Protein AF-A0A378FL74-F1 (afdb_monomer)

Nearest PDB structures (foldseek):
  7jz2-assembly1_E  TM=9.301E-01  e=4.042E-13  Escherichia coli K-12
  6lum-assembly1_J  TM=9.439E-01  e=8.798E-10  Mycolicibacterium smegmatis MC2 51
  7d6x-assembly1_A  TM=9.653E-01  e=1.204E-06  Mycolicibacterium smegmatis
  6awf-assembly1_A  TM=9.468E-01  e=1.677E-06  Escherichia coli
  5vpn-assembly2_E  TM=9.500E-01  e=1.705E-05  Escherichia coli K-12

InterPro domains:
  IPR003952 Fumarate reductase/succinate dehydrogenase, FAD-binding site [PS00504] (24-33)
  IPR003953 FAD-dependent oxidoreductase 2, FAD-binding domain [PF00890] (1-109)
  IPR030664 FAD-dependent oxidoreductase SdhA/FrdA/AprA [PTHR11632] (1-109)
  IPR036188 FAD/NAD(P)-binding domain superfamily [G3DSA:3.50.50.60] (1-116)
  IPR036188 FAD/NAD(P)-binding domain superfamily [SSF51905] (2-102)

Secondary structure (DSSP, 8-state):
-HHHHHHHHTT-------SS-GGGSGGGG--S-EEE---SSS---HHHHHHHHHHHTTT-S-HHHHHHHHHHHHHHHHHHHHTT--B-B-TTSSBPEEE-TT-SS-EEE-BS------

Mean predicted aligned error: 6.0 Å

Foldseek 3Di:
DVVCVVCVVVVHDDDDDDPDDPCPPCVVVDFQAAWAFPCPVHHGDLVLQLVLVCVVVVVPDDSVVSSVCRVCVNVVVVVVVVVPQAWDADPVRDFDFADGDPRPPITGIGGDDDPPDD

Sequence (118 aa):
MRAALQISQSGQTCALLSKVFPTRSHTVSAQGGITVALGNSHEDNWEWHMYDTVKGSDYIGDQDAIEYMCKTGPEAILELEHMGLPFSRLDDGRIYQRPFGGSRRTSAANSGAYRGGG

Organism: Klebsiella pneumoniae (NCBI:txid573)

Solvent-accessible surface area (backbone atoms only — not comparable to full-atom values): 7265 Å² total; per-residue (Å²): 115,67,69,56,52,54,42,45,71,72,74,43,90,72,88,87,86,69,99,60,59,81,89,70,40,75,76,72,75,67,80,83,50,50,76,37,43,70,40,74,82,50,90,44,44,33,68,58,43,30,50,49,48,39,58,73,47,73,65,74,54,63,61,70,62,42,44,52,50,33,65,46,37,44,60,54,50,54,51,42,40,73,75,65,49,63,56,39,60,44,99,87,68,47,66,33,56,43,88,44,92,84,45,91,67,38,22,14,39,36,62,71,93,74,82,74,87,128

Radius of gyration: 16.11 Å; Cα contacts (8 Å, |Δi|>4): 126; chains: 1; bounding box: 36×39×48 Å

pLDDT: mean 86.77, std 13.59, range [29.95, 96.88]

Structure (mmCIF, N/CA/C/O backbone):
data_AF-A0A378FL74-F1
#
_entry.id   AF-A0A378FL74-F1
#
loop_
_atom_site.group_PDB
_atom_site.id
_atom_site.type_symbol
_atom_site.label_atom_id
_atom_site.label_alt_id
_atom_site.label_comp_id
_atom_site.label_asym_id
_atom_site.label_entity_id
_atom_site.label_seq_id
_atom_site.pdbx_PDB_ins_code
_atom_site.Cartn_x
_atom_site.Cartn_y
_atom_site.Cartn_z
_atom_site.occupancy
_atom_site.B_iso_or_equiv
_atom_site.auth_seq_id
_atom_site.auth_comp_id
_atom_site.auth_asym_id
_atom_site.auth_atom_id
_atom_site.pdbx_PDB_model_num
ATOM 1 N N . MET A 1 1 ? -11.902 0.914 6.570 1.00 91.12 1 MET A N 1
ATOM 2 C CA . MET A 1 1 ? -12.057 0.419 7.964 1.00 91.12 1 MET A CA 1
ATOM 3 C C . MET A 1 1 ? -10.744 -0.023 8.613 1.00 91.12 1 MET A C 1
ATOM 5 O O . MET A 1 1 ? -10.736 -0.258 9.811 1.00 91.12 1 MET A O 1
ATOM 9 N N . ARG A 1 2 ? -9.628 -0.063 7.868 1.00 92.88 2 ARG A N 1
ATOM 10 C CA . ARG A 1 2 ? -8.304 -0.496 8.338 1.00 92.88 2 ARG A CA 1
ATOM 11 C C . ARG A 1 2 ? -7.806 0.203 9.617 1.00 92.88 2 ARG A C 1
ATOM 13 O O . ARG A 1 2 ? -7.367 -0.474 10.532 1.00 92.88 2 ARG A O 1
ATOM 20 N N . ALA A 1 3 ? -7.944 1.526 9.716 1.00 93.38 3 ALA A N 1
ATOM 21 C CA . ALA A 1 3 ? -7.486 2.275 10.893 1.00 93.38 3 ALA A CA 1
ATOM 22 C C . ALA A 1 3 ? -8.200 1.861 12.196 1.00 93.38 3 ALA A C 1
ATOM 24 O O . ALA A 1 3 ? -7.552 1.673 13.218 1.00 93.38 3 ALA A O 1
ATOM 25 N N . ALA A 1 4 ? -9.521 1.654 12.154 1.00 94.31 4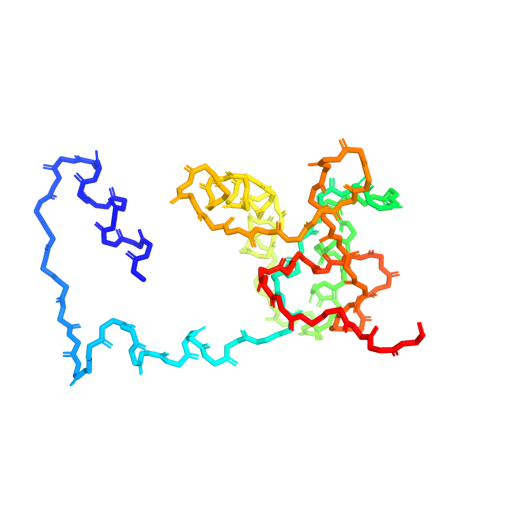 ALA A N 1
ATOM 26 C CA . ALA A 1 4 ? -10.287 1.218 13.324 1.00 94.31 4 ALA A CA 1
ATOM 27 C C . ALA A 1 4 ? -9.877 -0.189 13.795 1.00 94.31 4 ALA A C 1
ATOM 29 O O . ALA A 1 4 ? -9.830 -0.440 14.997 1.00 94.31 4 ALA A O 1
ATOM 30 N N . LEU A 1 5 ? -9.527 -1.080 12.858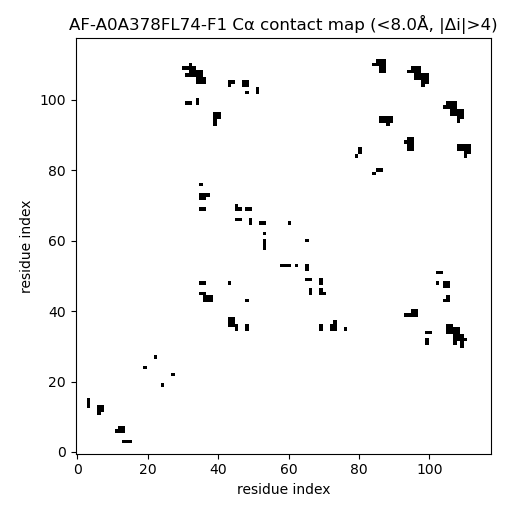 1.00 93.12 5 LEU A N 1
ATOM 31 C CA . LEU A 1 5 ? -8.982 -2.399 13.184 1.00 93.12 5 LEU A CA 1
ATOM 32 C C . LEU A 1 5 ? -7.652 -2.275 13.938 1.00 93.12 5 LEU A C 1
ATOM 34 O O . LEU A 1 5 ? -7.505 -2.890 14.989 1.00 93.12 5 LEU A O 1
ATOM 38 N N . GLN A 1 6 ? -6.733 -1.432 13.455 1.00 93.62 6 GLN A N 1
ATOM 39 C CA . GLN A 1 6 ? -5.437 -1.219 14.105 1.00 93.62 6 GLN A CA 1
ATOM 40 C C . GLN A 1 6 ? -5.582 -0.629 15.517 1.00 93.62 6 GLN A C 1
ATOM 42 O O . GLN A 1 6 ? -4.891 -1.054 16.439 1.00 93.62 6 GLN A O 1
ATOM 47 N N . ILE A 1 7 ? -6.503 0.324 15.707 1.00 95.31 7 ILE A N 1
ATOM 48 C CA . ILE A 1 7 ? -6.801 0.903 17.030 1.00 95.31 7 ILE A CA 1
ATOM 49 C C . ILE A 1 7 ? -7.356 -0.172 17.974 1.00 95.31 7 ILE A C 1
ATOM 51 O O . ILE A 1 7 ? -6.942 -0.264 19.125 1.00 95.31 7 ILE A O 1
ATOM 55 N N . SER A 1 8 ? -8.255 -1.029 17.486 1.00 94.94 8 SER A N 1
ATOM 56 C CA . SER A 1 8 ? -8.776 -2.132 18.295 1.00 94.94 8 SER A CA 1
ATOM 57 C C . SER A 1 8 ? -7.691 -3.156 18.652 1.00 94.94 8 SER A C 1
ATOM 59 O O . SER A 1 8 ? -7.696 -3.679 19.764 1.00 94.94 8 SER A O 1
ATOM 61 N N . GLN A 1 9 ? -6.758 -3.446 17.739 1.00 92.81 9 GLN A N 1
ATOM 62 C CA . GLN A 1 9 ? -5.635 -4.362 17.975 1.00 92.81 9 GLN A CA 1
ATOM 63 C C . GLN A 1 9 ? -4.603 -3.798 18.959 1.00 92.81 9 GLN A C 1
ATOM 65 O O . GLN A 1 9 ? -3.951 -4.569 19.657 1.00 92.81 9 GLN A O 1
ATOM 70 N N . SER A 1 10 ? -4.484 -2.470 19.073 1.00 95.75 10 SER A N 1
ATOM 71 C CA . SER A 1 10 ? -3.630 -1.823 20.077 1.00 95.75 10 SER A CA 1
ATOM 72 C C . SER A 1 10 ? -4.251 -1.781 21.482 1.00 95.75 10 SER A C 1
ATOM 74 O O . SER A 1 10 ? -3.682 -1.174 22.388 1.00 95.75 10 SER A O 1
ATOM 76 N N . GLY A 1 11 ? -5.407 -2.428 21.682 1.00 95.75 11 GLY A N 1
ATOM 77 C CA . GLY A 1 11 ? -6.110 -2.500 22.966 1.00 95.75 11 GLY A CA 1
ATOM 78 C C . GLY A 1 11 ? -6.935 -1.256 23.300 1.00 95.75 11 GLY A C 1
ATOM 79 O O . GLY A 1 11 ? -7.430 -1.134 24.420 1.00 95.75 11 GLY A O 1
ATOM 80 N N . GLN A 1 12 ? -7.092 -0.330 22.352 1.00 96.38 12 GLN A N 1
ATOM 81 C CA . GLN A 1 12 ? -7.862 0.897 22.538 1.00 96.38 12 GLN A CA 1
ATOM 82 C C . GLN A 1 12 ? -9.298 0.739 22.033 1.00 96.38 12 GLN A C 1
ATOM 84 O O . GLN A 1 12 ? -9.588 -0.015 21.102 1.00 96.38 12 GLN A O 1
ATOM 89 N N . THR A 1 13 ? -10.223 1.485 22.634 1.00 95.25 13 THR A N 1
ATOM 90 C CA . THR A 1 13 ? -11.619 1.521 22.193 1.00 95.25 13 THR A CA 1
ATOM 91 C C . THR A 1 13 ? -11.784 2.488 21.019 1.00 95.25 13 THR A C 1
ATOM 93 O O . THR A 1 13 ? -11.287 3.612 21.036 1.00 95.25 13 THR A O 1
ATOM 96 N N . CYS A 1 14 ? -12.497 2.056 19.975 1.00 95.88 14 CYS A N 1
ATOM 97 C CA . CYS A 1 14 ? -12.732 2.847 18.768 1.00 95.88 14 CYS A CA 1
ATOM 98 C C . CYS A 1 14 ? -14.220 2.844 18.408 1.00 95.88 14 CYS A C 1
ATOM 100 O O . CYS A 1 14 ? -14.830 1.782 18.289 1.00 95.88 14 CYS A O 1
ATOM 102 N N . ALA A 1 15 ? -14.797 4.027 18.192 1.00 95.62 15 ALA A N 1
ATOM 103 C CA . ALA A 1 15 ? -16.125 4.169 17.607 1.00 95.62 15 ALA A CA 1
ATOM 104 C C . ALA A 1 15 ? -15.999 4.458 16.104 1.00 95.62 15 ALA A C 1
ATOM 106 O O . ALA A 1 15 ? -15.366 5.435 15.705 1.00 95.62 15 ALA A O 1
ATOM 107 N N . LEU A 1 16 ? -16.626 3.628 15.266 1.00 93.12 16 LEU A N 1
ATOM 108 C CA . LEU A 1 16 ? -16.668 3.810 13.814 1.00 93.12 16 LEU A CA 1
ATOM 109 C C . LEU A 1 16 ? -18.069 4.256 13.389 1.00 93.12 16 LEU A C 1
ATOM 111 O O . LEU A 1 16 ? -19.014 3.469 13.422 1.00 93.12 16 LEU A O 1
ATOM 115 N N . LEU A 1 17 ? -18.200 5.512 12.962 1.00 95.31 17 LEU A N 1
ATOM 116 C CA . LEU A 1 17 ? -19.463 6.072 12.483 1.00 95.31 17 LEU A CA 1
ATOM 117 C C . LEU A 1 17 ? -19.461 6.180 10.956 1.00 95.31 17 LEU A C 1
ATOM 119 O O . LEU A 1 17 ? -18.471 6.581 10.349 1.00 95.31 17 LEU A O 1
ATOM 123 N N . SER A 1 18 ? -20.582 5.835 10.323 1.00 94.31 18 SER A N 1
ATOM 124 C CA . SER A 1 18 ? -20.762 5.944 8.873 1.00 94.31 18 SER A CA 1
ATOM 125 C C . SER A 1 18 ? -22.218 6.249 8.532 1.00 94.31 18 SER A C 1
ATOM 127 O O . SER A 1 18 ? -23.137 5.756 9.184 1.00 94.31 18 SER A O 1
ATOM 129 N N . LYS A 1 19 ? -22.436 7.032 7.468 1.00 94.88 19 LYS A N 1
ATOM 130 C CA . LYS A 1 19 ? -23.772 7.333 6.920 1.00 94.88 19 LYS A CA 1
ATOM 131 C C . LYS A 1 19 ? -24.443 6.102 6.302 1.00 94.88 19 LYS A C 1
ATOM 133 O O . LYS A 1 19 ? -25.670 6.046 6.216 1.00 94.88 19 LYS A O 1
ATOM 138 N N . VAL A 1 20 ? -23.635 5.161 5.821 1.00 94.69 20 VAL A N 1
ATOM 139 C CA . VAL A 1 20 ? -24.062 3.949 5.115 1.00 94.69 20 VAL A CA 1
ATOM 140 C C . VAL A 1 20 ? -23.393 2.721 5.719 1.00 94.69 20 VAL A C 1
ATOM 142 O O . VAL A 1 20 ? -22.338 2.818 6.348 1.00 94.69 20 VAL A O 1
ATOM 145 N N . PHE A 1 21 ? -23.985 1.550 5.499 1.00 90.81 21 PHE A N 1
ATOM 146 C CA . PHE A 1 21 ? -23.379 0.295 5.927 1.00 90.81 21 PHE A CA 1
ATOM 147 C C . PHE A 1 21 ? -21.995 0.079 5.285 1.00 90.81 21 PHE A C 1
ATOM 149 O O . PHE A 1 21 ? -21.801 0.466 4.130 1.00 90.81 21 PHE A O 1
ATOM 156 N N . PRO A 1 22 ? -21.057 -0.581 5.995 1.00 86.88 22 PRO A N 1
ATOM 157 C CA . PRO A 1 22 ? -19.711 -0.890 5.503 1.00 86.88 22 PRO A CA 1
ATOM 158 C C . PRO A 1 22 ? -19.663 -1.421 4.063 1.00 86.88 22 PRO A C 1
ATOM 160 O O . PRO A 1 22 ? -18.881 -0.952 3.236 1.00 86.88 22 PRO A O 1
ATOM 163 N N . THR A 1 23 ? -20.563 -2.355 3.755 1.00 88.56 23 THR A N 1
ATOM 164 C CA . THR A 1 23 ? -20.691 -3.056 2.469 1.00 88.56 23 THR A CA 1
ATOM 165 C C . THR A 1 23 ? -21.290 -2.206 1.348 1.00 88.56 23 THR A C 1
ATOM 167 O O . THR A 1 23 ? -21.399 -2.669 0.220 1.00 88.56 23 THR A O 1
ATOM 170 N N . ARG A 1 24 ? -21.691 -0.963 1.634 1.00 89.38 24 ARG A N 1
ATOM 171 C CA . ARG A 1 24 ? -22.178 0.016 0.648 1.00 89.38 24 ARG A CA 1
ATOM 172 C C . ARG A 1 24 ? -21.244 1.214 0.497 1.00 89.38 24 ARG A C 1
ATOM 174 O O . ARG A 1 24 ? -21.625 2.222 -0.089 1.00 89.38 24 ARG A O 1
ATOM 181 N N . SER A 1 25 ? -20.039 1.135 1.053 1.00 89.25 25 SER A N 1
ATOM 182 C CA . SER A 1 25 ? -19.014 2.140 0.792 1.00 89.25 25 SER A CA 1
ATOM 183 C C . SER A 1 25 ? -18.478 2.001 -0.637 1.00 89.25 25 SER A C 1
ATOM 185 O O . SER A 1 25 ? -18.436 0.904 -1.194 1.00 89.25 25 SER A O 1
ATOM 187 N N . HIS A 1 26 ? -18.030 3.109 -1.230 1.00 90.00 26 HIS A N 1
ATOM 188 C CA . HIS A 1 26 ? -17.529 3.141 -2.612 1.00 90.00 26 HIS A CA 1
ATOM 189 C C . HIS A 1 26 ? -16.342 2.202 -2.87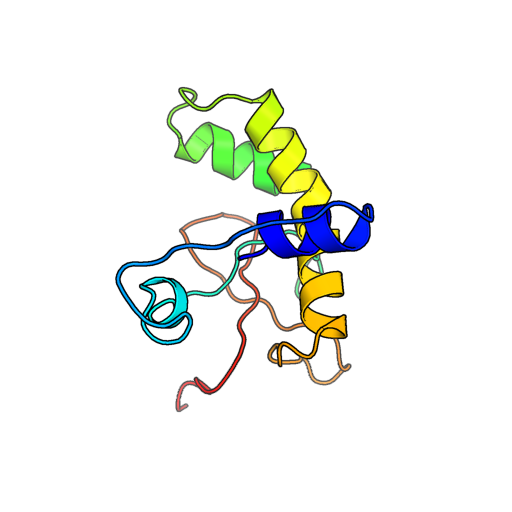4 1.00 90.00 26 HIS A C 1
ATOM 191 O O . HIS A 1 26 ? -16.108 1.830 -4.019 1.00 90.00 26 HIS A O 1
ATOM 197 N N . THR A 1 27 ? -15.626 1.762 -1.832 1.00 85.62 27 THR A N 1
ATOM 198 C CA . THR A 1 27 ? -14.548 0.771 -1.971 1.00 85.62 27 THR A CA 1
ATOM 199 C C . THR A 1 27 ? -15.031 -0.561 -2.556 1.00 85.62 27 THR A C 1
ATOM 201 O O . THR A 1 27 ? -14.225 -1.272 -3.142 1.00 85.62 27 THR A O 1
ATOM 204 N N . VAL A 1 28 ? -16.323 -0.896 -2.426 1.00 86.12 28 VAL A N 1
ATOM 205 C CA . VAL A 1 28 ? -16.918 -2.113 -3.010 1.00 86.12 28 VAL A CA 1
ATOM 206 C C . VAL A 1 28 ? -17.006 -2.030 -4.535 1.00 86.12 28 VAL A C 1
ATOM 208 O O . VAL A 1 28 ? -17.014 -3.056 -5.206 1.00 86.12 28 VAL A O 1
ATOM 211 N N . SER A 1 29 ? -17.022 -0.824 -5.103 1.00 86.88 29 SER A N 1
ATOM 212 C CA . SER A 1 29 ? -17.065 -0.618 -6.553 1.00 86.88 29 SER A CA 1
ATOM 213 C C . SER A 1 29 ? -15.698 -0.774 -7.235 1.00 86.88 29 SER A C 1
ATOM 215 O O . SER A 1 29 ? -15.619 -0.658 -8.456 1.00 86.88 29 SER A O 1
ATOM 217 N N . ALA A 1 30 ? -14.610 -0.997 -6.489 1.00 85.38 30 ALA A N 1
ATOM 218 C CA . ALA A 1 30 ? -13.276 -1.142 -7.062 1.00 85.38 30 ALA A CA 1
ATOM 219 C C . ALA A 1 30 ? -13.135 -2.475 -7.824 1.00 85.38 30 ALA A C 1
ATOM 221 O O . ALA A 1 30 ? -13.294 -3.546 -7.248 1.00 85.38 30 ALA A O 1
ATOM 222 N N . GLN A 1 31 ? -12.802 -2.405 -9.119 1.00 83.38 31 GLN A N 1
ATOM 223 C CA . GLN A 1 31 ? -12.641 -3.576 -10.005 1.00 83.38 31 GLN A CA 1
ATOM 224 C C . GLN A 1 31 ? -11.249 -3.673 -10.658 1.00 83.38 31 GLN A C 1
ATOM 226 O O . GLN A 1 31 ? -10.915 -4.682 -11.280 1.00 83.38 31 GLN A O 1
ATOM 231 N N . GLY A 1 32 ? -10.449 -2.605 -10.564 1.00 78.62 32 GLY A N 1
ATOM 232 C CA . GLY A 1 32 ? -9.149 -2.488 -11.232 1.00 78.62 32 GLY A CA 1
ATOM 233 C C . GLY A 1 32 ? -8.046 -3.344 -10.612 1.00 78.62 32 GLY A C 1
ATOM 234 O O . GLY A 1 32 ? -7.204 -3.863 -11.347 1.00 78.62 32 GLY A O 1
ATOM 235 N N . GLY A 1 33 ? -8.111 -3.534 -9.293 1.00 87.38 33 GLY A N 1
ATOM 236 C CA . GLY A 1 33 ? -7.085 -4.190 -8.487 1.00 87.38 33 GLY A CA 1
ATOM 237 C C . GLY A 1 33 ? -6.331 -3.205 -7.601 1.00 87.38 33 GLY A C 1
ATOM 238 O O . GLY A 1 33 ? -6.600 -2.005 -7.614 1.00 87.38 33 GLY A O 1
ATOM 239 N N . ILE A 1 34 ? -5.391 -3.729 -6.820 1.00 91.19 34 ILE A N 1
ATOM 240 C CA . ILE A 1 34 ? -4.499 -2.952 -5.958 1.00 91.19 34 ILE A CA 1
ATOM 241 C C . ILE A 1 34 ? -3.094 -3.021 -6.560 1.00 91.19 34 ILE A C 1
ATOM 243 O O . ILE A 1 34 ? -2.504 -4.100 -6.607 1.00 91.19 34 ILE A O 1
ATOM 247 N N . THR A 1 35 ? -2.577 -1.894 -7.055 1.00 92.19 35 THR A N 1
ATOM 248 C CA . THR A 1 35 ? -1.223 -1.798 -7.628 1.00 92.19 35 THR A CA 1
ATOM 249 C C . THR A 1 35 ? -0.173 -1.971 -6.537 1.00 92.19 35 THR A C 1
ATOM 251 O O . THR A 1 35 ? -0.169 -1.227 -5.558 1.00 92.19 35 THR A O 1
ATOM 254 N N . VAL A 1 36 ? 0.698 -2.972 -6.682 1.00 92.00 36 VAL A N 1
ATOM 255 C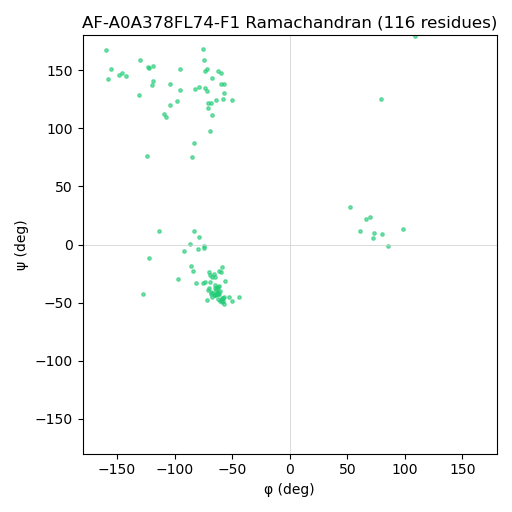 CA . VAL A 1 36 ? 1.699 -3.319 -5.667 1.00 92.00 36 VAL A CA 1
ATOM 256 C C . VAL A 1 36 ? 2.867 -4.090 -6.282 1.00 92.00 36 VAL A C 1
ATOM 258 O O . VAL A 1 36 ? 2.670 -4.941 -7.147 1.00 92.00 36 VAL A O 1
ATOM 261 N N . ALA A 1 37 ? 4.086 -3.828 -5.812 1.00 92.44 37 ALA A N 1
ATOM 262 C CA . ALA A 1 37 ? 5.289 -4.499 -6.293 1.00 92.44 37 ALA A CA 1
ATOM 263 C C . ALA A 1 37 ? 5.535 -5.838 -5.573 1.00 92.44 37 ALA A C 1
ATOM 265 O O . ALA A 1 37 ? 6.381 -5.922 -4.690 1.00 92.44 37 ALA A O 1
ATOM 266 N N . LEU A 1 38 ? 4.767 -6.882 -5.917 1.00 89.38 38 LEU A N 1
ATOM 267 C CA . LEU A 1 38 ? 4.971 -8.241 -5.373 1.00 89.38 38 LEU A CA 1
ATOM 268 C C . LEU A 1 38 ? 6.039 -9.050 -6.121 1.00 89.38 38 LEU A C 1
ATOM 270 O O . LEU A 1 38 ? 6.554 -10.018 -5.572 1.00 89.38 38 LEU A O 1
ATOM 274 N N . GLY A 1 39 ? 6.329 -8.707 -7.378 1.00 87.38 39 GLY A N 1
ATOM 275 C CA . GLY A 1 39 ? 7.315 -9.425 -8.189 1.00 87.38 39 GLY A CA 1
ATOM 276 C C . GLY A 1 39 ? 6.936 -10.874 -8.539 1.00 87.38 39 GLY A C 1
ATOM 277 O O . GLY A 1 39 ? 7.814 -11.690 -8.807 1.00 87.38 39 GLY A O 1
ATOM 278 N N . ASN A 1 40 ? 5.645 -11.234 -8.508 1.00 86.88 40 ASN A N 1
ATOM 279 C CA . ASN A 1 40 ? 5.209 -12.622 -8.717 1.00 86.88 40 ASN A CA 1
ATOM 280 C C . ASN A 1 40 ? 5.126 -13.015 -10.197 1.00 86.88 40 ASN A C 1
ATOM 282 O O . ASN A 1 40 ? 5.326 -14.180 -10.524 1.00 86.88 40 ASN A O 1
ATOM 286 N N . SER A 1 41 ? 4.777 -12.074 -11.081 1.00 80.25 41 SER A N 1
ATOM 287 C CA . SER A 1 41 ? 4.611 -12.332 -12.527 1.00 80.25 41 SER A CA 1
ATOM 288 C C . SER A 1 41 ? 5.854 -11.975 -13.349 1.00 80.25 41 SER A C 1
ATOM 290 O O . SER A 1 41 ? 6.127 -12.594 -14.373 1.00 80.25 41 SER A O 1
ATOM 292 N N . HIS A 1 42 ? 6.624 -10.999 -12.885 1.00 83.06 42 HIS A N 1
ATOM 293 C CA . HIS A 1 42 ? 7.888 -10.538 -13.452 1.00 83.06 42 HIS A CA 1
ATOM 294 C C . HIS A 1 42 ? 8.654 -9.802 -12.353 1.00 83.06 42 HIS A C 1
ATOM 296 O O . HIS A 1 42 ? 8.088 -9.499 -11.304 1.00 83.06 42 HIS A O 1
ATOM 302 N N . GLU A 1 43 ? 9.933 -9.521 -12.585 1.00 86.06 43 GLU A N 1
ATOM 303 C CA . GLU A 1 43 ? 10.750 -8.769 -11.635 1.00 86.06 43 GLU A CA 1
ATOM 304 C C . GLU A 1 43 ? 10.128 -7.392 -11.359 1.00 86.06 43 GLU A C 1
ATOM 306 O O . GLU A 1 43 ? 9.862 -6.621 -12.284 1.00 86.06 43 GLU A O 1
ATOM 311 N N . ASP A 1 44 ? 9.892 -7.087 -10.086 1.00 86.25 44 ASP A N 1
ATOM 312 C CA . ASP A 1 44 ? 9.310 -5.825 -9.645 1.00 86.25 44 ASP A CA 1
ATOM 313 C C . ASP A 1 44 ? 9.922 -5.420 -8.301 1.00 86.25 44 ASP A C 1
ATOM 315 O O . ASP A 1 44 ? 10.287 -6.273 -7.492 1.00 86.25 44 ASP A O 1
ATOM 319 N N . ASN A 1 45 ? 10.051 -4.116 -8.074 1.00 89.62 45 ASN A N 1
ATOM 320 C CA . ASN A 1 45 ? 10.666 -3.554 -6.875 1.00 89.62 45 ASN A CA 1
ATOM 321 C C . ASN A 1 45 ? 9.893 -2.299 -6.450 1.00 89.62 45 ASN A C 1
ATOM 323 O O . ASN A 1 45 ? 9.427 -1.523 -7.289 1.00 89.62 45 ASN A O 1
ATOM 327 N N . TRP A 1 46 ? 9.782 -2.078 -5.140 1.00 92.31 46 TRP A N 1
ATOM 328 C CA . TRP A 1 46 ? 9.141 -0.899 -4.564 1.00 92.31 46 TRP A CA 1
ATOM 329 C C . TRP A 1 46 ? 9.763 0.409 -5.077 1.00 92.31 46 TRP A C 1
ATOM 331 O O . TRP A 1 46 ? 9.039 1.385 -5.243 1.00 92.31 46 TRP A O 1
ATOM 341 N N . GLU A 1 47 ? 11.061 0.428 -5.399 1.00 93.38 47 GLU A N 1
ATOM 342 C CA . GLU A 1 47 ? 11.742 1.602 -5.970 1.00 93.38 47 GLU A CA 1
ATOM 343 C C . GLU A 1 47 ? 11.195 1.975 -7.353 1.00 93.38 47 GLU A C 1
ATOM 345 O O . GLU A 1 47 ? 11.018 3.152 -7.669 1.00 93.38 47 GLU A O 1
ATOM 350 N N . TRP A 1 48 ? 10.886 0.978 -8.188 1.00 92.44 48 TRP A N 1
ATOM 351 C CA . TRP A 1 48 ? 10.299 1.217 -9.508 1.00 92.44 48 TRP A CA 1
ATOM 352 C C . TRP A 1 48 ? 8.854 1.688 -9.390 1.00 92.44 48 TRP A C 1
ATOM 354 O O . TRP A 1 48 ? 8.455 2.610 -10.101 1.00 92.44 48 TRP A O 1
ATOM 364 N N . HIS A 1 49 ? 8.100 1.122 -8.447 1.00 93.81 49 HIS A N 1
ATOM 365 C CA . HIS A 1 49 ? 6.750 1.581 -8.135 1.00 93.81 49 HIS A CA 1
ATOM 366 C C . HIS A 1 49 ? 6.749 3.029 -7.620 1.00 93.81 49 HIS A C 1
ATOM 368 O O . HIS A 1 49 ? 5.935 3.845 -8.058 1.00 93.81 49 HIS A O 1
ATOM 374 N N . MET A 1 50 ? 7.701 3.372 -6.746 1.00 94.75 50 MET A N 1
ATOM 375 C CA . MET A 1 50 ? 7.901 4.731 -6.244 1.00 94.75 50 MET A CA 1
ATOM 376 C C . MET A 1 50 ? 8.225 5.687 -7.391 1.00 94.75 50 MET A C 1
ATOM 378 O O . MET A 1 50 ? 7.577 6.723 -7.509 1.00 94.75 50 MET A O 1
ATOM 382 N N . TYR A 1 51 ? 9.170 5.333 -8.267 1.00 93.31 51 TYR A N 1
ATOM 383 C CA . TYR A 1 51 ? 9.526 6.160 -9.420 1.00 93.31 51 TYR A CA 1
ATOM 384 C C . TYR A 1 51 ? 8.322 6.429 -10.335 1.00 93.31 51 TYR A C 1
ATOM 386 O O . TYR A 1 51 ? 8.060 7.585 -10.679 1.00 93.31 51 TYR A O 1
ATOM 394 N N . ASP A 1 52 ? 7.569 5.384 -10.699 1.00 92.69 52 ASP A N 1
ATOM 395 C CA . ASP A 1 52 ? 6.366 5.515 -11.529 1.00 92.69 52 ASP A CA 1
ATOM 396 C C . ASP A 1 52 ? 5.302 6.386 -10.834 1.00 92.69 52 ASP A C 1
ATOM 398 O O . ASP A 1 52 ? 4.642 7.186 -11.497 1.00 92.69 52 ASP A O 1
ATOM 402 N N . THR A 1 53 ? 5.180 6.303 -9.504 1.00 93.62 53 THR A N 1
ATOM 403 C CA . THR A 1 53 ? 4.226 7.103 -8.717 1.00 93.62 53 THR A CA 1
ATOM 404 C C . THR A 1 53 ? 4.635 8.573 -8.633 1.00 93.62 53 THR A C 1
ATOM 406 O O . THR A 1 53 ? 3.818 9.450 -8.909 1.00 93.62 53 THR A O 1
ATOM 409 N N . VAL A 1 54 ? 5.899 8.866 -8.310 1.00 95.25 54 VAL A N 1
ATOM 410 C CA . VAL A 1 54 ? 6.422 10.242 -8.240 1.00 95.25 54 VAL A CA 1
ATOM 411 C C . VAL A 1 54 ? 6.281 10.919 -9.599 1.00 95.25 54 VAL A C 1
ATOM 413 O O . VAL A 1 54 ? 5.735 12.019 -9.693 1.00 95.25 54 VAL A O 1
ATOM 416 N N . LYS A 1 55 ? 6.691 10.230 -10.668 1.00 93.94 55 LYS A N 1
ATOM 417 C CA . LYS A 1 55 ? 6.556 10.736 -12.032 1.00 93.94 55 LYS A CA 1
ATOM 418 C C . LYS A 1 55 ? 5.093 10.894 -12.450 1.00 93.94 55 LYS A C 1
ATOM 420 O O . LYS A 1 55 ? 4.756 11.896 -13.066 1.00 93.94 55 LYS A O 1
ATOM 425 N N . GLY A 1 56 ? 4.237 9.921 -12.137 1.00 92.44 56 GLY A N 1
ATOM 426 C CA . GLY A 1 56 ? 2.806 9.967 -12.450 1.00 92.44 56 GLY A CA 1
ATOM 427 C C . GLY A 1 56 ? 2.055 11.066 -11.695 1.00 92.44 56 GLY A C 1
ATOM 428 O O . GLY A 1 56 ? 1.044 11.558 -12.182 1.00 92.44 56 GLY A O 1
ATOM 429 N N . SER A 1 57 ? 2.572 11.478 -10.536 1.00 93.38 57 SER A N 1
ATOM 430 C CA . SER A 1 57 ? 2.087 12.630 -9.776 1.00 93.38 57 SER A CA 1
ATOM 431 C C . SER A 1 57 ? 2.655 13.969 -10.249 1.00 93.38 57 SER A C 1
ATOM 433 O O . SER A 1 57 ? 2.536 14.934 -9.512 1.00 93.38 57 SER A O 1
ATOM 435 N N . ASP A 1 58 ? 3.330 14.051 -11.401 1.00 94.81 58 ASP A N 1
ATOM 436 C CA . ASP A 1 58 ? 4.017 15.267 -11.865 1.00 94.81 58 ASP A CA 1
ATOM 437 C C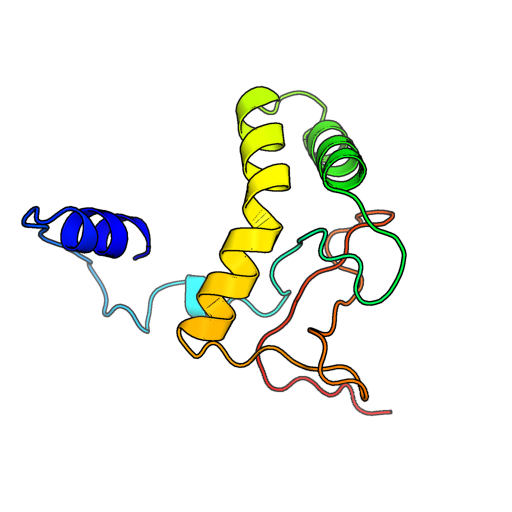 . ASP A 1 58 ? 4.988 15.868 -10.823 1.00 94.81 58 ASP A C 1
ATOM 439 O O . ASP A 1 58 ? 5.182 17.080 -10.756 1.00 94.81 58 ASP A O 1
ATOM 443 N N . TYR A 1 59 ? 5.617 15.018 -10.000 1.00 93.44 59 TYR A N 1
ATOM 444 C CA . TYR A 1 59 ? 6.545 15.400 -8.923 1.00 93.44 59 TYR A CA 1
ATOM 445 C C . TYR A 1 59 ? 5.949 16.292 -7.817 1.00 93.44 59 TYR A C 1
ATOM 447 O O . TYR A 1 59 ? 6.703 16.808 -6.991 1.00 93.44 59 TYR A O 1
ATOM 455 N N . ILE A 1 60 ? 4.622 16.463 -7.761 1.00 96.75 60 ILE A N 1
ATOM 456 C CA . ILE A 1 60 ? 3.957 17.253 -6.709 1.00 96.75 60 ILE A CA 1
ATOM 457 C C . ILE A 1 60 ? 3.535 16.414 -5.494 1.00 96.75 60 ILE A C 1
ATOM 459 O O . ILE A 1 60 ? 3.055 16.966 -4.504 1.00 96.75 60 ILE A O 1
ATOM 463 N N . GLY A 1 61 ? 3.690 15.089 -5.558 1.00 94.50 61 GLY A N 1
ATOM 464 C CA . GLY A 1 61 ? 3.435 14.197 -4.431 1.00 94.50 61 GLY A CA 1
ATOM 465 C C . GLY A 1 61 ? 4.515 14.276 -3.347 1.00 94.50 61 GLY A C 1
ATOM 466 O O . GLY A 1 61 ? 5.690 14.497 -3.635 1.00 94.50 61 GLY A O 1
ATOM 467 N N . ASP A 1 62 ? 4.114 14.047 -2.096 1.00 96.81 62 ASP A N 1
ATOM 468 C CA . ASP A 1 62 ? 5.040 13.873 -0.974 1.00 96.81 62 ASP A CA 1
ATOM 469 C C . ASP A 1 62 ? 5.826 12.565 -1.157 1.00 96.81 62 ASP A C 1
ATOM 471 O O . ASP A 1 62 ? 5.265 11.467 -1.105 1.00 96.81 62 ASP A O 1
ATOM 475 N N . GLN A 1 63 ? 7.125 12.691 -1.420 1.00 95.19 63 GLN A N 1
ATOM 476 C CA . GLN A 1 63 ? 7.978 11.555 -1.755 1.00 95.19 63 GLN A CA 1
ATOM 477 C C . GLN A 1 63 ? 8.195 10.619 -0.564 1.00 95.19 63 GLN A C 1
ATOM 479 O O . GLN A 1 63 ? 8.251 9.411 -0.783 1.00 95.19 63 GLN A O 1
ATOM 484 N N . ASP A 1 64 ? 8.216 11.135 0.668 1.00 96.88 64 ASP A N 1
ATOM 485 C CA . ASP A 1 64 ? 8.372 10.315 1.875 1.00 96.88 64 ASP A CA 1
ATOM 486 C C . ASP A 1 64 ? 7.118 9.452 2.082 1.00 96.88 64 ASP A C 1
ATOM 488 O O . ASP A 1 64 ? 7.191 8.255 2.381 1.00 96.88 64 ASP A O 1
ATOM 492 N N . ALA A 1 65 ? 5.939 10.036 1.842 1.00 96.19 65 ALA A N 1
ATOM 493 C CA . ALA A 1 65 ? 4.674 9.308 1.893 1.00 96.19 65 ALA A CA 1
ATOM 494 C C . ALA A 1 65 ? 4.564 8.256 0.775 1.00 96.19 65 ALA A C 1
ATOM 496 O O . ALA A 1 65 ? 4.104 7.135 1.020 1.00 96.19 65 ALA A O 1
ATOM 497 N N . ILE A 1 66 ? 4.995 8.591 -0.446 1.00 96.69 66 ILE A N 1
ATOM 498 C CA . ILE A 1 66 ? 5.000 7.660 -1.584 1.00 96.69 66 ILE A CA 1
ATOM 499 C C . ILE A 1 66 ? 5.971 6.502 -1.333 1.00 96.69 66 ILE A C 1
ATOM 501 O O . ILE A 1 66 ? 5.617 5.349 -1.586 1.00 96.69 66 ILE A O 1
ATOM 505 N N . GLU A 1 67 ? 7.169 6.783 -0.820 1.00 96.38 67 GLU A N 1
ATOM 506 C CA . GLU A 1 67 ? 8.159 5.771 -0.453 1.00 96.38 67 GLU A CA 1
ATOM 507 C C . GLU A 1 67 ? 7.577 4.794 0.569 1.00 96.38 67 GLU A C 1
ATOM 509 O O . GLU A 1 67 ? 7.592 3.578 0.351 1.00 96.38 67 GLU A O 1
ATOM 514 N N . TYR A 1 68 ? 7.004 5.323 1.655 1.00 96.62 68 TYR A N 1
ATOM 515 C CA . TYR A 1 68 ? 6.381 4.512 2.696 1.00 96.62 68 TYR A CA 1
ATOM 516 C C . TYR A 1 68 ? 5.262 3.630 2.131 1.00 96.62 68 TYR A C 1
ATOM 518 O O . TYR A 1 68 ? 5.227 2.426 2.397 1.00 96.62 68 TYR A O 1
ATOM 526 N N . MET A 1 69 ? 4.378 4.195 1.304 1.00 96.25 69 MET A N 1
ATOM 527 C CA . MET A 1 69 ? 3.297 3.457 0.647 1.00 96.25 69 MET A CA 1
ATOM 528 C C . MET A 1 69 ? 3.833 2.320 -0.235 1.00 96.25 69 MET A C 1
ATOM 530 O O . MET A 1 69 ? 3.332 1.197 -0.169 1.00 96.25 69 MET A O 1
ATOM 534 N N . CYS A 1 70 ? 4.855 2.584 -1.054 1.00 95.31 70 CYS A N 1
ATOM 535 C CA . CYS A 1 70 ? 5.405 1.592 -1.979 1.00 95.31 70 CYS A CA 1
ATOM 536 C C . CYS A 1 70 ? 6.151 0.467 -1.251 1.00 95.31 70 CYS A C 1
ATOM 538 O O . CYS A 1 70 ? 6.030 -0.690 -1.655 1.00 95.31 70 CYS A O 1
ATOM 540 N N . LYS A 1 71 ? 6.876 0.788 -0.170 1.00 94.94 71 LYS A N 1
ATOM 541 C CA . LYS A 1 71 ? 7.585 -0.191 0.670 1.00 94.94 71 LYS A CA 1
ATOM 542 C C . LYS A 1 71 ? 6.640 -1.090 1.462 1.00 94.94 71 LYS A C 1
ATOM 544 O O . LYS A 1 71 ? 6.874 -2.289 1.543 1.00 94.94 71 LYS A O 1
ATOM 549 N N . THR A 1 72 ? 5.581 -0.523 2.038 1.00 94.88 72 THR A N 1
ATOM 550 C CA . THR A 1 72 ? 4.640 -1.259 2.907 1.00 94.88 72 THR A CA 1
ATOM 551 C C . THR A 1 72 ? 3.530 -1.978 2.141 1.00 94.88 72 THR A C 1
ATOM 553 O O . THR A 1 72 ? 2.913 -2.906 2.663 1.00 94.88 72 THR A O 1
ATOM 556 N N . GLY A 1 73 ? 3.283 -1.593 0.886 1.00 93.94 73 GLY A N 1
ATOM 557 C CA . GLY A 1 73 ? 2.247 -2.180 0.036 1.00 93.94 73 GLY A CA 1
ATOM 558 C C . GLY A 1 73 ? 2.269 -3.716 -0.039 1.00 93.94 73 GLY A C 1
ATOM 559 O O . GLY A 1 73 ? 1.212 -4.323 0.155 1.00 93.94 73 GLY A O 1
ATOM 560 N N . PRO A 1 74 ? 3.423 -4.370 -0.289 1.00 93.38 74 PRO A N 1
ATOM 561 C CA . PRO A 1 74 ? 3.513 -5.831 -0.338 1.00 93.38 74 PRO A CA 1
ATOM 562 C C . PRO A 1 74 ? 3.044 -6.514 0.952 1.00 93.38 74 PRO A C 1
ATOM 564 O O . PRO A 1 74 ? 2.247 -7.449 0.896 1.00 93.38 74 PRO A O 1
ATOM 567 N N . GLU A 1 75 ? 3.470 -6.009 2.112 1.00 93.88 75 GLU A N 1
ATOM 568 C CA . GLU A 1 75 ? 3.068 -6.541 3.420 1.00 93.88 75 GLU A CA 1
ATOM 569 C C . GLU A 1 75 ? 1.558 -6.398 3.641 1.00 93.88 75 GLU A C 1
ATOM 571 O O . GLU A 1 75 ? 0.897 -7.343 4.072 1.00 93.88 75 GLU A O 1
ATOM 576 N N . ALA A 1 76 ? 0.986 -5.250 3.260 1.00 93.94 76 ALA A N 1
ATOM 577 C CA . ALA A 1 76 ? -0.449 -5.008 3.366 1.00 93.94 76 ALA A CA 1
ATOM 578 C C . ALA A 1 76 ? -1.278 -5.978 2.503 1.00 93.94 76 ALA A C 1
ATOM 580 O O . ALA A 1 76 ? -2.357 -6.404 2.916 1.00 93.94 76 ALA A O 1
ATOM 581 N N . ILE A 1 77 ? -0.792 -6.353 1.315 1.00 93.69 77 ILE A N 1
ATOM 582 C CA . ILE A 1 77 ? -1.475 -7.327 0.450 1.00 93.69 77 ILE A CA 1
ATOM 583 C C . ILE A 1 77 ? -1.471 -8.725 1.064 1.00 93.69 77 ILE A C 1
ATOM 585 O O . ILE A 1 77 ? -2.518 -9.372 1.092 1.00 93.69 77 ILE A O 1
ATOM 589 N N . LEU A 1 78 ? -0.327 -9.169 1.583 1.00 91.94 78 LEU A N 1
ATOM 590 C CA . LEU A 1 78 ? -0.211 -10.467 2.251 1.00 91.94 78 LEU A CA 1
ATOM 591 C C . LEU A 1 78 ? -1.081 -10.526 3.512 1.00 91.94 78 LEU A C 1
ATOM 593 O O . LEU A 1 78 ? -1.717 -11.537 3.802 1.00 91.94 78 LEU A O 1
ATOM 597 N N . GLU A 1 79 ? -1.177 -9.426 4.254 1.00 93.00 79 GLU A N 1
ATOM 598 C CA . GLU A 1 79 ? -2.078 -9.355 5.398 1.00 93.00 79 GLU A CA 1
ATOM 599 C C . GLU A 1 79 ? -3.550 -9.458 4.980 1.00 93.00 79 GLU A C 1
ATOM 601 O O . GLU A 1 79 ? -4.315 -10.201 5.595 1.00 93.00 79 GLU A O 1
ATOM 606 N N . LEU A 1 80 ? -3.959 -8.760 3.915 1.00 92.12 80 LEU A N 1
ATOM 607 C CA . LEU A 1 80 ? -5.320 -8.863 3.383 1.00 92.12 80 LEU A CA 1
ATOM 608 C C . LEU A 1 80 ? -5.647 -10.290 2.927 1.00 92.12 80 LEU A C 1
ATOM 610 O O . LEU A 1 80 ? -6.755 -10.770 3.170 1.00 92.12 80 LEU A O 1
ATOM 614 N N . GLU A 1 81 ? -4.688 -10.971 2.302 1.00 90.75 81 GLU A N 1
ATOM 615 C CA . GLU A 1 81 ? -4.797 -12.385 1.947 1.00 90.75 81 GLU A CA 1
ATOM 616 C C . GLU A 1 81 ? -5.038 -13.253 3.192 1.00 90.75 81 GLU A C 1
ATOM 618 O O . GLU A 1 81 ? -5.993 -14.031 3.220 1.00 90.75 81 GLU A O 1
ATOM 623 N N . HIS A 1 82 ? -4.238 -13.082 4.248 1.00 91.31 82 HIS A N 1
ATOM 624 C CA . HIS A 1 82 ? -4.400 -13.817 5.508 1.00 91.31 82 HIS A CA 1
ATOM 625 C C . HIS A 1 82 ? -5.712 -13.493 6.237 1.00 91.31 82 HIS A C 1
ATOM 627 O O . HIS A 1 82 ? -6.263 -14.348 6.927 1.00 91.31 82 HIS A O 1
ATOM 633 N N . MET A 1 83 ? -6.253 -12.287 6.054 1.00 91.38 83 MET A N 1
ATOM 634 C CA . MET A 1 83 ? -7.584 -11.907 6.537 1.00 91.38 83 MET A CA 1
ATOM 635 C C . MET A 1 83 ? -8.731 -12.520 5.713 1.00 91.38 83 MET A C 1
ATOM 637 O O . MET A 1 83 ? -9.900 -12.311 6.044 1.00 91.38 83 MET A O 1
ATOM 641 N N . GLY A 1 84 ? -8.420 -13.280 4.658 1.00 89.62 84 GLY A N 1
ATOM 642 C CA . GLY A 1 84 ? -9.386 -14.021 3.853 1.00 89.62 84 GLY A CA 1
ATOM 643 C C . GLY A 1 84 ? -9.808 -13.328 2.558 1.00 89.62 84 GLY A C 1
ATOM 644 O O . GLY A 1 84 ? -10.789 -13.757 1.951 1.00 89.62 84 GLY A O 1
ATOM 645 N N . LEU A 1 85 ? -9.110 -12.275 2.111 1.00 89.44 85 LEU A N 1
ATOM 646 C CA . LEU A 1 85 ? -9.385 -11.656 0.812 1.00 89.44 85 LEU A CA 1
ATOM 647 C C . LEU A 1 85 ? -8.938 -12.599 -0.326 1.00 89.44 85 LEU A C 1
ATOM 649 O O . LEU A 1 85 ? -7.742 -12.874 -0.459 1.00 89.44 85 LEU A O 1
ATOM 653 N N . PRO A 1 86 ? -9.855 -13.087 -1.186 1.00 88.75 86 PRO A N 1
ATOM 654 C CA . PRO A 1 86 ? -9.515 -14.095 -2.182 1.00 88.75 86 PRO A CA 1
ATOM 655 C C . PRO A 1 86 ? -8.892 -13.451 -3.428 1.00 88.75 86 PRO A C 1
ATOM 657 O O . PRO A 1 86 ? -9.581 -13.137 -4.404 1.00 88.75 86 PRO A O 1
ATOM 660 N N . PHE A 1 87 ? -7.574 -13.255 -3.408 1.00 90.94 87 PHE A N 1
ATOM 661 C CA . PHE A 1 87 ? -6.824 -12.869 -4.603 1.00 90.94 87 PHE A CA 1
ATOM 662 C C . PHE A 1 87 ? -6.792 -13.994 -5.645 1.00 90.94 87 PHE A C 1
ATOM 664 O O . PHE A 1 87 ? -6.685 -15.177 -5.310 1.00 90.94 87 PHE A O 1
ATOM 671 N N . SER A 1 88 ? -6.851 -13.607 -6.921 1.00 89.19 88 SER A N 1
ATOM 672 C CA . SER A 1 88 ? -6.632 -14.510 -8.056 1.00 89.19 88 SER A CA 1
ATOM 673 C C . SER A 1 88 ? -5.210 -15.067 -8.013 1.00 89.19 88 SER A C 1
ATOM 675 O O . SER A 1 88 ? -4.298 -14.385 -7.543 1.00 89.19 88 SER A O 1
ATOM 677 N N . ARG A 1 89 ? -5.013 -16.291 -8.509 1.00 89.31 89 ARG A N 1
ATOM 678 C CA . ARG A 1 89 ? -3.740 -17.014 -8.411 1.00 89.31 89 ARG A CA 1
ATOM 679 C C . ARG A 1 89 ? -3.178 -17.409 -9.763 1.00 89.31 89 ARG A C 1
ATOM 681 O O . ARG A 1 89 ? -3.935 -17.618 -10.708 1.00 89.31 89 ARG A O 1
ATOM 688 N N . LEU A 1 90 ? -1.856 -17.506 -9.805 1.00 88.44 90 LEU A N 1
ATOM 689 C CA . LEU A 1 90 ? -1.111 -18.233 -10.825 1.00 88.44 90 LEU A CA 1
ATOM 690 C C . LEU A 1 90 ? -1.218 -19.747 -10.572 1.00 88.44 90 LEU A C 1
ATOM 692 O O . LEU A 1 90 ? -1.645 -20.175 -9.495 1.00 88.44 90 LEU A O 1
ATOM 696 N N . ASP A 1 91 ? -0.801 -20.553 -11.547 1.00 87.44 91 ASP A N 1
ATOM 697 C CA . ASP A 1 91 ? -0.823 -22.022 -11.444 1.00 87.44 91 ASP A CA 1
ATOM 698 C C . ASP A 1 91 ? 0.066 -22.557 -10.305 1.00 87.44 91 ASP A C 1
ATOM 700 O O . ASP A 1 91 ? -0.170 -23.644 -9.785 1.00 87.44 91 ASP A O 1
ATOM 704 N N . ASP A 1 92 ? 1.061 -21.775 -9.878 1.00 87.69 92 ASP A N 1
ATOM 705 C CA . ASP A 1 92 ? 1.965 -22.084 -8.766 1.00 87.69 92 ASP A CA 1
ATOM 706 C C . ASP A 1 92 ? 1.432 -21.649 -7.383 1.00 87.69 92 ASP A C 1
ATOM 708 O O . ASP A 1 92 ? 2.107 -21.832 -6.369 1.00 87.69 92 ASP A O 1
ATOM 712 N N . GLY A 1 93 ? 0.228 -21.066 -7.324 1.00 85.94 93 GLY A N 1
ATOM 713 C CA . GLY A 1 93 ? -0.417 -20.612 -6.090 1.00 85.94 93 GLY A CA 1
ATOM 714 C C . GLY A 1 93 ? -0.029 -19.203 -5.621 1.00 85.94 93 GLY A C 1
ATOM 715 O O . GLY A 1 93 ? -0.585 -18.720 -4.627 1.00 85.94 93 GLY A O 1
ATOM 716 N N . ARG A 1 94 ? 0.863 -18.493 -6.325 1.00 88.88 94 ARG A N 1
ATOM 717 C CA . ARG A 1 94 ? 1.193 -17.091 -6.011 1.00 88.88 94 ARG A CA 1
ATOM 718 C C . ARG A 1 94 ? 0.081 -16.139 -6.444 1.00 88.88 94 ARG A C 1
ATOM 720 O O . ARG A 1 94 ? -0.745 -16.467 -7.296 1.00 88.88 94 ARG A O 1
ATOM 727 N N . ILE A 1 95 ? 0.046 -14.941 -5.856 1.00 90.56 95 ILE A N 1
ATOM 728 C CA . ILE A 1 95 ? -0.926 -13.900 -6.222 1.00 90.56 95 ILE A CA 1
ATOM 729 C C . ILE A 1 95 ? -0.689 -13.465 -7.669 1.00 90.56 95 ILE A C 1
ATOM 731 O O . ILE A 1 95 ? 0.401 -13.013 -8.021 1.00 90.56 95 ILE A O 1
ATOM 735 N N . TYR A 1 96 ? -1.740 -13.556 -8.480 1.00 88.12 96 TYR A N 1
ATOM 736 C CA . TYR A 1 96 ? -1.756 -13.080 -9.855 1.00 88.12 96 TYR A CA 1
ATOM 737 C C . TYR A 1 96 ? -1.772 -11.548 -9.907 1.00 88.12 96 TYR A C 1
ATOM 739 O O . TYR A 1 96 ? -2.601 -10.901 -9.256 1.00 88.12 96 TYR A O 1
ATOM 747 N N . GLN A 1 97 ? -0.895 -10.979 -10.734 1.00 86.81 97 GLN A N 1
ATOM 748 C CA . GLN A 1 97 ? -0.821 -9.546 -10.997 1.00 86.81 97 GLN A CA 1
ATOM 749 C C . GLN A 1 97 ? -1.084 -9.273 -12.483 1.00 86.81 97 GLN A C 1
ATOM 751 O O . GLN A 1 97 ? -0.617 -10.014 -13.345 1.00 86.81 97 GLN A O 1
ATOM 756 N N . ARG A 1 98 ? -1.814 -8.194 -12.795 1.00 85.62 98 ARG A N 1
ATOM 757 C CA . ARG A 1 98 ? -2.026 -7.736 -14.181 1.00 85.62 98 ARG A CA 1
ATOM 758 C C . ARG A 1 98 ? -1.565 -6.291 -14.381 1.00 85.62 98 ARG A C 1
ATOM 760 O O . ARG A 1 98 ? -1.673 -5.505 -13.435 1.00 85.62 98 ARG A O 1
ATOM 767 N N . PRO A 1 99 ? -1.158 -5.899 -15.599 1.00 82.56 99 PRO A N 1
ATOM 768 C CA . PRO A 1 99 ? -0.890 -4.501 -15.914 1.00 82.56 99 PRO A CA 1
ATOM 769 C C . PRO A 1 99 ? -2.121 -3.622 -15.651 1.00 82.56 99 PRO A C 1
ATOM 771 O O . PRO A 1 99 ? -3.229 -3.943 -16.088 1.00 82.56 99 PRO A O 1
ATOM 774 N N . PHE A 1 100 ? -1.938 -2.519 -14.925 1.00 78.19 100 PHE A N 1
ATOM 775 C CA . PHE A 1 100 ? -3.001 -1.569 -14.591 1.00 78.19 100 PHE A CA 1
ATOM 776 C C . PHE A 1 100 ? -2.407 -0.180 -14.305 1.00 78.19 100 PHE A C 1
ATOM 778 O O . PHE A 1 100 ? -1.272 -0.076 -13.855 1.00 78.19 100 PHE A O 1
ATOM 785 N N . GLY A 1 101 ? -3.159 0.895 -14.567 1.00 71.06 101 GLY A N 1
ATOM 786 C CA . GLY A 1 101 ? -2.760 2.260 -14.184 1.00 71.06 101 GLY A CA 1
ATOM 787 C C . GLY A 1 101 ? -1.631 2.899 -15.004 1.00 71.06 101 GLY A C 1
ATOM 788 O O . GLY A 1 101 ? -1.137 3.950 -14.620 1.00 71.06 101 GLY A O 1
ATOM 789 N N . GLY A 1 102 ? -1.217 2.298 -16.126 1.00 67.44 102 GLY A N 1
ATOM 790 C CA . GLY A 1 102 ? -0.166 2.858 -16.989 1.00 67.44 102 GLY A CA 1
ATOM 791 C C . GLY A 1 102 ? 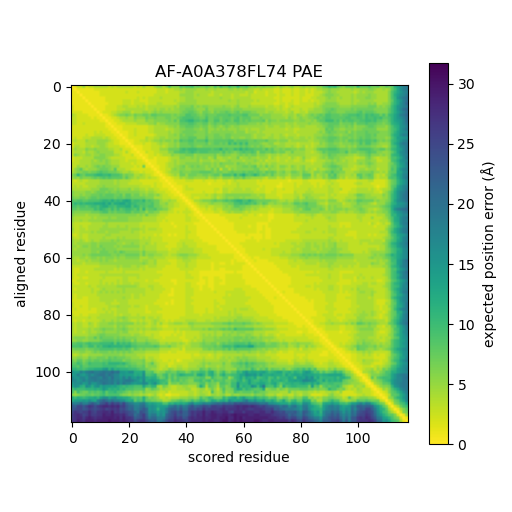1.252 2.781 -16.408 1.00 67.44 102 GLY A C 1
ATOM 792 O O . GLY A 1 102 ? 2.184 3.300 -17.025 1.00 67.44 102 GLY A O 1
ATOM 793 N N . SER A 1 103 ? 1.425 2.119 -15.259 1.00 76.81 103 SER A N 1
ATOM 794 C CA . SER A 1 103 ? 2.733 1.785 -14.694 1.00 76.81 103 SER A CA 1
ATOM 795 C C . SER A 1 103 ? 3.516 0.909 -15.668 1.00 76.81 103 SER A C 1
ATOM 797 O O . SER A 1 103 ? 2.966 0.009 -16.306 1.00 76.81 103 SER A O 1
ATOM 799 N N . ARG A 1 104 ? 4.816 1.182 -15.808 1.00 65.62 104 ARG A N 1
ATOM 800 C CA . ARG A 1 104 ? 5.659 0.487 -16.794 1.00 65.62 104 ARG A CA 1
ATOM 801 C C . ARG A 1 104 ? 6.009 -0.919 -16.345 1.00 65.62 104 ARG A C 1
ATOM 803 O O . ARG A 1 104 ? 6.212 -1.791 -17.184 1.00 65.62 104 ARG A O 1
ATOM 810 N N . ARG A 1 105 ? 6.155 -1.100 -15.032 1.00 72.50 105 ARG A N 1
ATOM 811 C CA . ARG A 1 105 ? 6.601 -2.356 -14.424 1.00 72.50 105 ARG A CA 1
ATOM 812 C C . ARG A 1 105 ? 5.635 -2.823 -13.350 1.00 72.50 105 ARG A C 1
ATOM 814 O O . ARG A 1 105 ? 5.278 -3.991 -13.348 1.00 72.50 105 ARG A O 1
ATOM 821 N N . THR A 1 106 ? 5.125 -1.941 -12.499 1.00 77.50 106 THR A N 1
ATOM 822 C CA . THR A 1 106 ? 4.282 -2.399 -11.392 1.00 77.50 106 THR A CA 1
ATOM 823 C C . THR A 1 106 ? 2.891 -2.832 -11.842 1.00 77.50 106 THR A C 1
ATOM 825 O O . THR A 1 106 ? 2.239 -2.174 -12.649 1.00 77.50 106 THR A O 1
ATOM 828 N N . SER A 1 107 ? 2.440 -3.975 -11.325 1.00 81.19 107 SER A N 1
ATOM 829 C CA . SER A 1 107 ? 1.168 -4.601 -11.695 1.00 81.19 107 SER A CA 1
ATOM 830 C C . SER A 1 107 ? 0.215 -4.724 -10.508 1.00 81.19 107 SER A C 1
ATOM 832 O O . SER A 1 107 ? 0.628 -4.786 -9.350 1.00 81.19 107 SE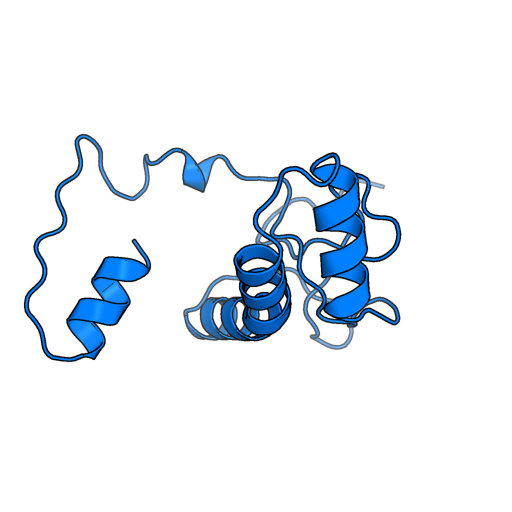R A O 1
ATOM 834 N N . ALA A 1 108 ? -1.085 -4.761 -10.792 1.00 81.81 108 ALA A N 1
ATOM 835 C CA . ALA A 1 108 ? -2.132 -4.788 -9.781 1.00 81.81 108 ALA A CA 1
ATOM 836 C C . ALA A 1 108 ? -2.609 -6.205 -9.447 1.00 81.81 108 ALA A C 1
ATOM 838 O O . ALA A 1 108 ? -2.927 -6.995 -10.341 1.00 81.81 108 ALA A O 1
ATOM 839 N N . ALA A 1 109 ? -2.709 -6.493 -8.147 1.00 81.88 109 ALA A N 1
ATOM 840 C CA . ALA A 1 109 ? -3.326 -7.698 -7.603 1.00 81.88 109 ALA A CA 1
ATOM 841 C C . ALA A 1 109 ? -4.857 -7.568 -7.616 1.00 81.88 109 ALA A C 1
ATOM 843 O O . ALA A 1 109 ? -5.405 -6.539 -7.218 1.00 81.88 109 ALA A O 1
ATOM 844 N N . ASN A 1 110 ? -5.567 -8.614 -8.045 1.00 82.19 110 ASN A N 1
ATOM 845 C CA . ASN A 1 110 ? -7.033 -8.602 -8.154 1.00 82.19 110 ASN A CA 1
ATOM 846 C C . ASN A 1 110 ? -7.681 -9.673 -7.286 1.00 82.19 110 ASN A C 1
ATOM 848 O O . ASN A 1 110 ? -7.257 -10.829 -7.314 1.00 82.19 110 ASN A O 1
ATOM 852 N N . SER A 1 111 ? -8.768 -9.318 -6.602 1.00 65.38 111 SER A N 1
ATOM 853 C CA . SER A 1 111 ? -9.660 -10.275 -5.947 1.00 65.38 111 SER A CA 1
ATOM 854 C C . SER A 1 111 ? -10.947 -10.452 -6.769 1.00 65.38 111 SER A C 1
ATOM 856 O O . SER A 1 111 ? -11.659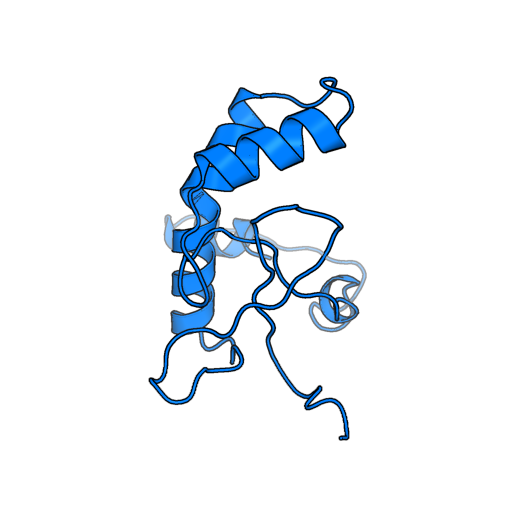 -9.491 -7.026 1.00 65.38 111 SER A O 1
ATOM 858 N N . GLY A 1 112 ? -11.223 -11.686 -7.211 1.00 57.88 112 GLY A N 1
ATOM 859 C CA . GLY A 1 112 ? -12.528 -12.137 -7.729 1.00 57.88 112 GLY A CA 1
ATOM 860 C C . GLY A 1 112 ? -12.970 -11.796 -9.176 1.00 57.88 112 GLY A C 1
ATOM 861 O O . GLY A 1 112 ? -13.142 -10.645 -9.553 1.00 57.88 112 GLY A O 1
ATOM 862 N N . ALA A 1 113 ? -13.313 -12.861 -9.922 1.00 42.97 113 ALA A N 1
ATOM 863 C CA . ALA A 1 113 ? -14.387 -12.974 -10.935 1.00 42.97 113 ALA A CA 1
ATOM 864 C C . ALA A 1 113 ? -14.316 -12.251 -12.303 1.00 42.97 113 ALA A C 1
ATOM 866 O O . ALA A 1 113 ? -15.349 -12.111 -12.954 1.00 42.97 113 ALA A O 1
ATOM 867 N N . TYR A 1 114 ? -13.142 -11.889 -12.823 1.00 41.59 114 TYR A N 1
ATOM 868 C CA . TYR A 1 114 ? -13.004 -11.600 -14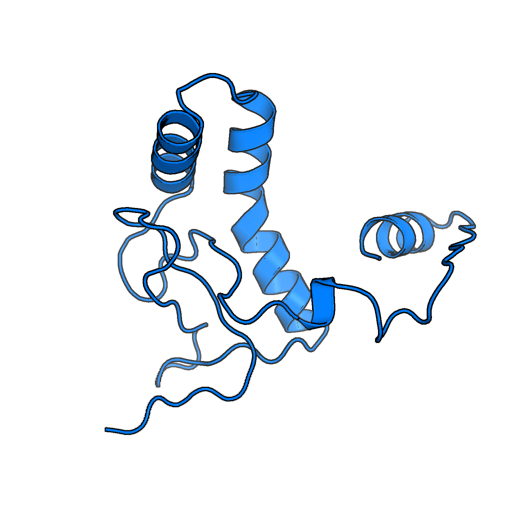.263 1.00 41.59 114 TYR A CA 1
ATOM 869 C C . TYR A 1 114 ? -11.908 -12.475 -14.878 1.00 41.59 114 TYR A C 1
ATOM 871 O O . TYR A 1 114 ? -10.794 -12.028 -15.144 1.00 41.59 114 TYR A O 1
ATOM 879 N N . ARG A 1 115 ? -12.229 -13.760 -15.100 1.00 37.47 115 ARG A N 1
ATOM 880 C CA . ARG A 1 115 ? -11.592 -14.519 -16.183 1.00 37.47 115 ARG A CA 1
ATOM 881 C C . ARG A 1 115 ? -12.134 -13.901 -17.466 1.00 37.47 115 ARG A C 1
ATOM 883 O O . ARG A 1 115 ? -13.277 -14.164 -17.829 1.00 37.47 115 ARG A O 1
ATOM 890 N N . GLY A 1 116 ? -11.366 -12.992 -18.064 1.00 34.44 116 GLY A N 1
ATOM 891 C CA . GLY A 1 116 ? -11.669 -12.486 -19.395 1.00 34.44 116 GLY A CA 1
ATOM 892 C C . GLY A 1 116 ? -11.902 -13.678 -20.315 1.00 34.44 116 GLY A C 1
ATOM 893 O O . GLY A 1 116 ? -11.079 -14.590 -20.354 1.00 34.44 116 GLY A O 1
ATOM 894 N N . GLY A 1 117 ? -13.064 -13.698 -20.963 1.00 34.31 117 GLY A N 1
ATOM 895 C CA . GLY A 1 117 ? -13.336 -14.643 -22.030 1.00 34.31 117 GLY A CA 1
ATOM 896 C C . GLY A 1 117 ? -12.282 -14.505 -23.124 1.00 34.31 117 GLY A C 1
ATOM 897 O O . GLY A 1 117 ? -11.893 -13.391 -23.485 1.00 34.31 117 GLY A O 1
ATOM 898 N N . GLY A 1 118 ? -11.848 -15.660 -23.605 1.00 29.95 118 GLY A N 1
ATOM 899 C CA . GLY A 1 118 ? -10.940 -15.887 -24.716 1.00 29.95 118 GLY A CA 1
ATOM 900 C C . GLY A 1 118 ? -10.840 -17.385 -24.910 1.00 29.95 118 GLY A C 1
ATOM 901 O O . GLY A 1 118 ? -10.247 -18.022 -24.014 1.00 29.95 118 GLY A O 1
#